Protein AF-A0A964UG57-F1 (afdb_monomer_lite)

Structure (mmCIF, N/CA/C/O backbone):
data_AF-A0A964UG57-F1
#
_entry.id   AF-A0A964UG57-F1
#
loop_
_atom_site.group_PDB
_atom_site.id
_atom_site.type_symbol
_atom_site.label_atom_id
_atom_site.label_alt_id
_atom_site.label_comp_id
_atom_site.label_asym_id
_atom_site.label_entity_id
_atom_site.label_seq_id
_atom_site.pdbx_PDB_ins_code
_atom_site.Cartn_x
_atom_site.Cartn_y
_atom_site.Cartn_z
_atom_site.occupancy
_atom_site.B_iso_or_equiv
_atom_site.auth_seq_id
_atom_site.auth_comp_id
_atom_site.auth_asym_id
_atom_site.auth_atom_id
_atom_site.pdbx_PDB_model_num
ATOM 1 N N . MET A 1 1 ? 9.008 2.768 -11.264 1.00 84.69 1 MET A N 1
ATOM 2 C CA . MET A 1 1 ? 7.889 3.183 -10.399 1.00 84.69 1 MET A CA 1
ATOM 3 C C . MET A 1 1 ? 6.649 2.464 -10.888 1.00 84.69 1 MET A C 1
ATOM 5 O O . MET A 1 1 ? 6.389 2.511 -12.084 1.00 84.69 1 MET A O 1
ATOM 9 N N . ILE A 1 2 ? 5.964 1.750 -10.002 1.00 94.94 2 ILE A N 1
ATOM 10 C CA . ILE A 1 2 ? 4.725 1.020 -10.279 1.00 94.94 2 ILE A CA 1
ATOM 11 C C . ILE A 1 2 ? 3.653 1.620 -9.375 1.00 94.94 2 ILE A C 1
ATOM 13 O O . ILE A 1 2 ? 3.901 1.819 -8.185 1.00 94.94 2 ILE A O 1
ATOM 17 N N . VAL A 1 3 ? 2.495 1.924 -9.952 1.00 95.31 3 VAL A N 1
ATOM 18 C CA . VAL A 1 3 ? 1.325 2.395 -9.210 1.00 95.31 3 VAL A CA 1
ATOM 19 C C . VAL A 1 3 ? 0.398 1.204 -8.999 1.00 95.31 3 VAL A C 1
ATOM 21 O O . VAL A 1 3 ? 0.120 0.467 -9.944 1.00 95.31 3 VAL A O 1
ATOM 24 N N . PHE A 1 4 ? -0.035 1.001 -7.760 1.00 95.19 4 PHE A N 1
ATOM 25 C CA . PHE A 1 4 ? -1.020 -0.009 -7.392 1.00 95.19 4 PHE A CA 1
ATOM 26 C C . PHE A 1 4 ? -2.292 0.672 -6.899 1.00 95.19 4 PHE A C 1
ATOM 28 O O . PHE A 1 4 ? -2.224 1.551 -6.040 1.00 95.19 4 PHE A O 1
ATOM 35 N N . ASP A 1 5 ? -3.440 0.207 -7.384 1.00 96.12 5 ASP A N 1
ATOM 36 C CA . ASP A 1 5 ? -4.738 0.476 -6.771 1.00 96.12 5 ASP A CA 1
ATOM 37 C C . ASP A 1 5 ? -4.899 -0.411 -5.535 1.00 96.12 5 ASP A C 1
ATOM 39 O O . ASP A 1 5 ? -5.043 -1.634 -5.632 1.00 96.12 5 ASP A O 1
ATOM 43 N N . LEU A 1 6 ? -4.849 0.207 -4.359 1.00 95.38 6 LEU A N 1
ATOM 44 C CA . LEU A 1 6 ? -4.994 -0.467 -3.079 1.00 95.38 6 LEU A CA 1
ATOM 45 C C . LEU A 1 6 ? -6.374 -0.198 -2.494 1.00 95.38 6 LEU A C 1
ATOM 47 O O . LEU A 1 6 ? -6.986 0.847 -2.722 1.00 95.38 6 LEU A O 1
ATOM 51 N N . HIS A 1 7 ? -6.851 -1.150 -1.699 1.00 96.06 7 HIS A N 1
ATOM 52 C CA . HIS A 1 7 ? -8.009 -0.955 -0.847 1.00 96.06 7 HIS A CA 1
ATOM 53 C C . HIS A 1 7 ? -7.704 -1.458 0.561 1.00 96.06 7 HIS A C 1
ATOM 55 O O . HIS A 1 7 ? -7.052 -2.490 0.726 1.00 96.06 7 HIS A O 1
ATOM 61 N N . CYS A 1 8 ? -8.169 -0.733 1.574 1.00 95.19 8 CYS A N 1
ATOM 62 C CA . CYS A 1 8 ? -8.119 -1.215 2.954 1.00 95.19 8 CYS A CA 1
ATOM 63 C C . CYS A 1 8 ? -9.363 -2.052 3.291 1.00 95.19 8 CYS A C 1
ATOM 65 O O . CYS A 1 8 ? -10.313 -2.120 2.503 1.00 95.19 8 CYS A O 1
ATOM 67 N N . ASP A 1 9 ? -9.383 -2.658 4.478 1.00 92.88 9 ASP A N 1
ATOM 68 C CA . ASP A 1 9 ? -10.515 -3.465 4.957 1.00 92.88 9 ASP A CA 1
ATOM 69 C C . ASP A 1 9 ? -11.805 -2.647 5.152 1.00 92.88 9 ASP A C 1
ATOM 71 O O . ASP A 1 9 ? -12.907 -3.185 5.062 1.00 92.88 9 ASP A O 1
ATOM 75 N N . ALA A 1 10 ? -11.690 -1.329 5.351 1.00 94.00 10 ALA A N 1
ATOM 76 C CA . ALA A 1 10 ? -12.834 -0.415 5.423 1.00 94.00 10 ALA A CA 1
ATOM 77 C C . ALA A 1 10 ? -13.417 -0.047 4.041 1.00 94.00 10 ALA A C 1
ATOM 79 O O . ALA A 1 10 ? -14.428 0.647 3.965 1.00 94.00 10 ALA A O 1
ATOM 80 N N . GLY A 1 11 ? -12.793 -0.493 2.945 1.00 95.06 1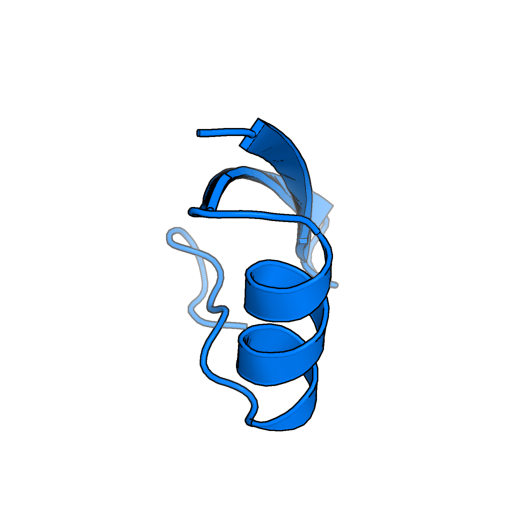1 GLY A N 1
ATOM 81 C CA . GLY A 1 11 ? -13.259 -0.244 1.579 1.00 95.06 11 GLY A CA 1
ATOM 82 C C . GLY A 1 11 ? -12.797 1.078 0.957 1.00 95.06 11 GLY A C 1
ATOM 83 O O . GLY A 1 11 ? -13.216 1.392 -0.159 1.00 95.06 11 GLY A O 1
AT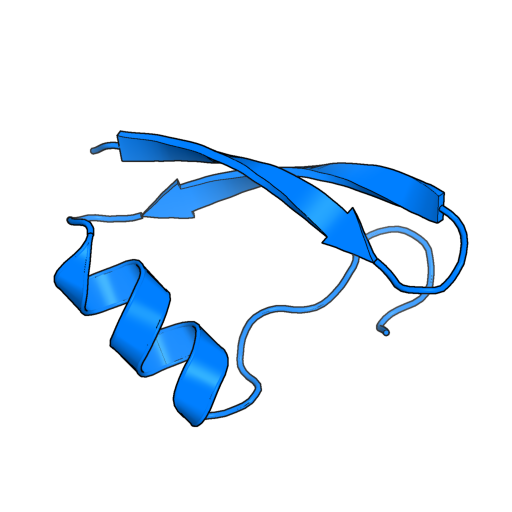OM 84 N N . HIS A 1 12 ? -11.922 1.844 1.619 1.00 95.94 12 HIS A N 1
ATOM 85 C CA . HIS A 1 12 ? -11.301 3.025 1.010 1.00 95.94 12 HIS A CA 1
ATOM 86 C C . HIS A 1 12 ? -10.309 2.601 -0.068 1.00 95.94 12 HIS A C 1
ATOM 88 O O . HIS A 1 12 ? -9.512 1.689 0.155 1.00 95.94 12 HIS A O 1
ATOM 94 N N . ARG A 1 13 ? -10.339 3.282 -1.216 1.00 96.31 13 ARG A N 1
ATOM 95 C CA . ARG A 1 13 ? -9.409 3.064 -2.329 1.00 96.31 13 ARG A CA 1
ATOM 96 C C . ARG A 1 13 ? -8.371 4.171 -2.370 1.00 96.31 13 ARG A C 1
ATOM 98 O O . ARG A 1 13 ? -8.724 5.334 -2.198 1.00 96.31 13 ARG A O 1
ATOM 105 N N . PHE A 1 14 ? -7.119 3.810 -2.610 1.00 95.88 14 PHE A N 1
ATOM 106 C CA . PHE A 1 14 ? -6.021 4.763 -2.719 1.00 95.88 14 PHE A CA 1
ATOM 107 C C . PHE A 1 14 ? -4.894 4.205 -3.587 1.00 95.88 14 PHE A C 1
ATOM 109 O O . PHE A 1 14 ? -4.753 2.994 -3.748 1.00 95.88 14 PHE A O 1
ATOM 116 N N . GLU A 1 15 ? -4.078 5.102 -4.131 1.00 95.94 15 GLU A N 1
ATOM 117 C CA . GLU A 1 15 ? -2.939 4.738 -4.968 1.00 95.94 15 GLU A CA 1
ATOM 118 C C . GLU A 1 15 ? -1.670 4.601 -4.123 1.00 95.94 15 GLU A C 1
ATOM 120 O O . GLU A 1 15 ? -1.305 5.499 -3.362 1.00 95.94 15 GLU A O 1
ATOM 125 N N . GLY A 1 16 ? -0.966 3.481 -4.281 1.00 94.81 16 GLY A N 1
ATOM 126 C CA . GLY A 1 16 ? 0.353 3.258 -3.697 1.00 94.81 16 GLY A CA 1
ATOM 127 C C . GLY A 1 16 ? 1.442 3.302 -4.764 1.00 94.81 16 GLY A C 1
ATOM 128 O O . GLY A 1 16 ? 1.348 2.622 -5.787 1.00 94.81 16 GLY A O 1
ATOM 129 N N . TRP A 1 17 ? 2.486 4.094 -4.526 1.00 95.19 17 TRP A N 1
ATOM 130 C CA . TRP A 1 17 ? 3.592 4.295 -5.461 1.00 95.19 17 TRP A CA 1
ATOM 131 C C . TRP A 1 17 ? 4.829 3.556 -4.957 1.00 95.19 17 TRP A C 1
ATOM 133 O O . TRP A 1 17 ? 5.413 3.938 -3.947 1.00 95.19 17 TRP A O 1
ATOM 143 N N . PHE A 1 18 ? 5.241 2.511 -5.674 1.00 95.81 18 PHE A N 1
ATOM 144 C CA .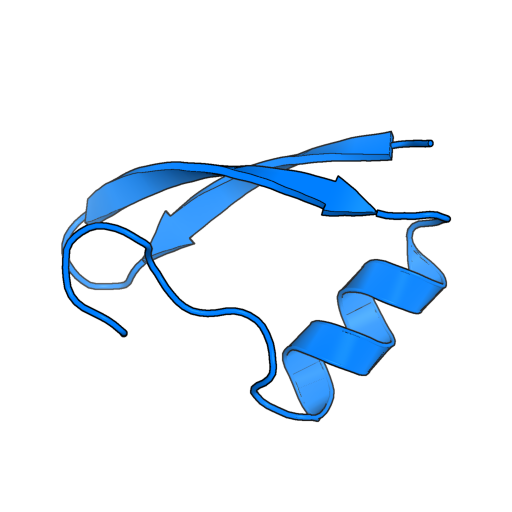 PHE A 1 18 ? 6.339 1.639 -5.255 1.00 95.81 18 PHE A CA 1
ATOM 145 C C . PHE A 1 18 ? 7.463 1.609 -6.288 1.00 95.81 18 PHE A C 1
ATOM 147 O O . PHE A 1 18 ? 7.259 1.803 -7.494 1.00 95.81 18 PHE A O 1
ATOM 154 N N . GLY A 1 19 ? 8.686 1.344 -5.826 1.00 95.88 19 GLY A N 1
ATOM 155 C CA . GLY A 1 19 ? 9.846 1.242 -6.715 1.00 95.88 19 GLY A CA 1
ATOM 156 C C . GLY A 1 19 ? 9.748 0.042 -7.664 1.00 95.88 19 GLY A C 1
ATOM 157 O O . GLY A 1 19 ? 10.144 0.133 -8.828 1.00 95.88 19 GLY A O 1
ATOM 158 N N . SER A 1 20 ? 9.175 -1.060 -7.171 1.00 96.38 20 SER A N 1
ATOM 159 C CA . SER A 1 20 ? 8.993 -2.347 -7.854 1.00 96.38 20 SER A CA 1
ATOM 160 C C . SER A 1 20 ? 7.885 -3.170 -7.173 1.00 96.38 20 SER A C 1
ATOM 162 O O . SER A 1 20 ? 7.411 -2.793 -6.103 1.00 96.38 20 SER A O 1
ATOM 164 N N . SER A 1 21 ? 7.493 -4.315 -7.743 1.00 94.88 21 SER A N 1
ATOM 165 C CA . SER A 1 21 ? 6.551 -5.238 -7.088 1.00 94.88 21 SER A CA 1
ATOM 166 C C . SER A 1 21 ? 7.131 -5.852 -5.808 1.00 94.88 21 SER A C 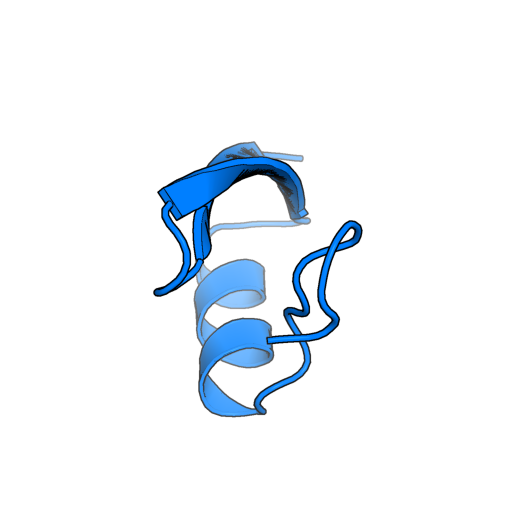1
ATOM 168 O O . SER A 1 21 ? 6.432 -5.955 -4.809 1.00 94.88 21 SER A O 1
ATOM 170 N N . SER A 1 22 ? 8.428 -6.177 -5.791 1.00 96.69 22 SER A N 1
ATOM 171 C CA . SER A 1 22 ? 9.108 -6.692 -4.592 1.00 96.69 22 SER A CA 1
ATOM 172 C C . SER A 1 22 ? 9.169 -5.673 -3.451 1.00 96.69 22 SER A C 1
ATOM 174 O O . SER A 1 22 ? 9.142 -6.052 -2.282 1.00 96.69 22 SER A O 1
ATOM 176 N N . ASP A 1 23 ? 9.255 -4.382 -3.778 1.00 96.44 23 ASP A N 1
ATOM 177 C CA . ASP A 1 23 ? 9.188 -3.295 -2.797 1.00 96.44 23 ASP A CA 1
ATOM 178 C C . ASP A 1 23 ? 7.796 -3.227 -2.147 1.00 96.44 23 ASP A C 1
ATOM 180 O O . ASP A 1 23 ? 7.700 -3.178 -0.922 1.00 96.44 23 ASP A O 1
ATOM 184 N N . PHE A 1 24 ? 6.728 -3.354 -2.943 1.00 95.81 24 PHE A N 1
ATOM 185 C CA . PHE A 1 24 ? 5.362 -3.488 -2.427 1.00 95.81 24 PHE A CA 1
ATOM 186 C C . PHE A 1 24 ? 5.216 -4.689 -1.481 1.00 95.81 24 PHE A C 1
ATOM 188 O O .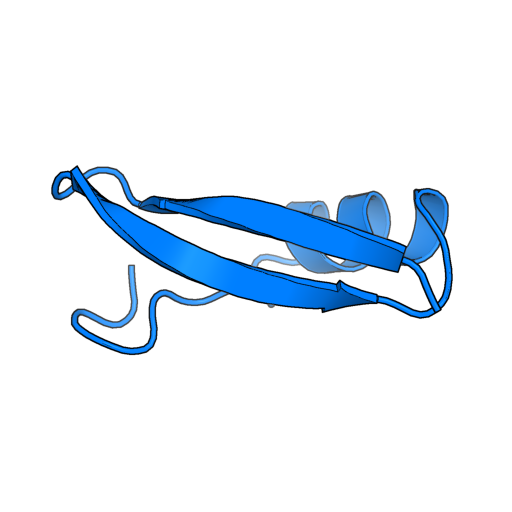 PHE A 1 24 ? 4.776 -4.510 -0.346 1.00 95.81 24 PHE A O 1
ATOM 195 N N . ASP A 1 25 ? 5.632 -5.891 -1.896 1.00 96.25 25 ASP A N 1
ATOM 196 C CA . ASP A 1 25 ? 5.539 -7.095 -1.054 1.00 96.25 25 ASP A CA 1
ATOM 197 C C . ASP A 1 25 ? 6.323 -6.943 0.259 1.00 96.25 25 ASP A C 1
ATOM 199 O O . ASP A 1 25 ? 5.846 -7.317 1.333 1.00 96.25 25 ASP A O 1
ATOM 203 N N . SER A 1 26 ? 7.518 -6.348 0.199 1.00 96.56 26 SER A N 1
ATOM 204 C CA . SER A 1 26 ? 8.350 -6.080 1.376 1.00 96.56 26 SER A CA 1
ATOM 205 C C . SER A 1 26 ? 7.682 -5.098 2.342 1.00 96.56 26 SER A C 1
ATOM 207 O O . SER A 1 26 ? 7.601 -5.365 3.544 1.00 96.56 26 SER A O 1
ATOM 209 N N . GLN A 1 27 ? 7.161 -3.977 1.835 1.00 95.56 27 GLN A N 1
ATOM 210 C CA . GLN A 1 27 ? 6.470 -2.979 2.654 1.00 95.56 27 GLN A CA 1
ATOM 211 C C . GLN A 1 27 ? 5.161 -3.528 3.233 1.00 95.56 27 GLN A C 1
ATOM 213 O O . GLN A 1 27 ? 4.885 -3.307 4.414 1.00 95.56 27 GLN A O 1
ATOM 218 N N . ARG A 1 28 ? 4.403 -4.310 2.454 1.00 94.31 28 ARG A N 1
ATOM 219 C CA . ARG A 1 28 ? 3.187 -4.999 2.904 1.00 94.31 28 ARG A CA 1
ATOM 220 C C . ARG A 1 28 ? 3.483 -5.967 4.047 1.00 94.31 28 ARG A C 1
ATOM 222 O O . ARG A 1 28 ? 2.839 -5.891 5.087 1.00 94.31 28 ARG A O 1
ATOM 229 N N . ASN A 1 29 ? 4.483 -6.835 3.889 1.00 95.62 29 ASN A N 1
ATOM 230 C CA . ASN A 1 29 ? 4.858 -7.821 4.910 1.00 95.62 29 ASN A CA 1
ATOM 231 C C . ASN A 1 29 ? 5.364 -7.178 6.207 1.00 95.62 29 ASN A C 1
ATOM 233 O O . ASN A 1 29 ? 5.228 -7.754 7.283 1.00 95.62 29 ASN A O 1
ATOM 237 N N . ARG A 1 30 ? 5.945 -5.979 6.113 1.00 96.25 30 ARG A N 1
ATOM 238 C CA . ARG A 1 30 ? 6.393 -5.193 7.269 1.00 96.25 30 ARG A CA 1
ATOM 239 C C . ARG A 1 30 ? 5.284 -4.338 7.893 1.00 96.25 30 ARG A C 1
ATOM 241 O O . ARG A 1 30 ? 5.564 -3.663 8.879 1.00 96.25 30 ARG A O 1
ATOM 248 N N . GLY A 1 31 ? 4.072 -4.334 7.329 1.00 93.12 31 GLY A N 1
ATOM 249 C CA . GLY A 1 31 ? 2.968 -3.489 7.791 1.00 93.12 31 GLY A CA 1
ATOM 250 C C . GLY A 1 31 ? 3.232 -1.991 7.609 1.00 93.12 31 GLY A C 1
ATOM 251 O O . GLY A 1 31 ? 2.784 -1.187 8.416 1.00 93.12 31 GLY A O 1
ATOM 252 N N . LEU A 1 32 ? 4.011 -1.610 6.590 1.00 93.50 32 LEU A N 1
ATOM 253 C CA . LEU A 1 32 ? 4.373 -0.212 6.308 1.00 93.50 32 LEU A CA 1
ATOM 254 C C . LEU A 1 32 ? 3.414 0.482 5.335 1.00 93.50 32 LEU A C 1
ATOM 256 O O . LEU A 1 32 ? 3.584 1.662 5.040 1.00 93.50 32 LEU A O 1
ATOM 260 N N . ILE A 1 33 ? 2.427 -0.247 4.821 1.00 94.12 33 ILE A N 1
ATOM 261 C CA . ILE A 1 33 ? 1.382 0.290 3.955 1.00 94.12 33 ILE A CA 1
ATOM 262 C C . ILE A 1 33 ? 0.186 0.597 4.847 1.00 94.12 33 ILE A C 1
ATOM 264 O O . ILE A 1 33 ? -0.360 -0.320 5.450 1.00 94.12 33 ILE A O 1
ATOM 268 N N . ALA A 1 34 ? -0.203 1.867 4.917 1.00 94.44 34 ALA A N 1
ATOM 269 C CA . ALA A 1 34 ? -1.342 2.318 5.704 1.00 94.44 34 ALA A CA 1
ATOM 270 C C . ALA A 1 34 ? -2.320 3.088 4.820 1.00 94.44 34 ALA A C 1
ATOM 272 O O . ALA A 1 34 ? -1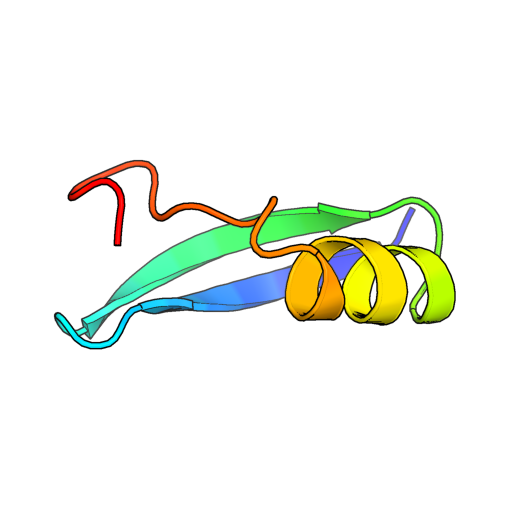.917 3.855 3.940 1.00 94.44 34 ALA A O 1
ATOM 273 N N . CYS A 1 35 ? -3.610 2.903 5.075 1.00 96.19 35 CYS A N 1
ATOM 274 C CA . CYS A 1 35 ? -4.652 3.677 4.434 1.00 96.19 35 CYS A CA 1
ATOM 275 C C . CYS A 1 35 ? -4.535 5.157 4.835 1.00 96.19 35 CYS A C 1
ATOM 277 O O . CYS A 1 35 ? -4.562 5.459 6.030 1.00 96.19 35 CYS A O 1
ATOM 279 N N . PRO A 1 36 ? -4.477 6.102 3.882 1.00 94.81 36 PRO A N 1
ATOM 280 C CA . PRO A 1 36 ? -4.400 7.526 4.205 1.00 94.81 36 PRO A CA 1
ATOM 281 C C . PRO A 1 36 ? -5.673 8.063 4.881 1.00 94.81 36 PRO A C 1
ATOM 283 O O . PRO A 1 36 ? -5.604 9.081 5.560 1.00 94.81 36 PRO A O 1
ATOM 286 N N . GLU A 1 37 ? -6.809 7.373 4.728 1.00 94.75 37 GLU A N 1
ATOM 287 C CA . GLU A 1 37 ? -8.104 7.807 5.274 1.00 94.75 37 GLU A CA 1
ATOM 288 C C . GLU A 1 37 ? -8.357 7.302 6.700 1.00 94.75 37 GLU A C 1
ATOM 290 O O . GLU A 1 37 ? -8.902 8.022 7.533 1.00 94.75 37 GLU A O 1
ATOM 295 N N . CYS A 1 38 ? -7.983 6.054 7.001 1.00 95.81 38 CYS A N 1
ATOM 296 C CA . CYS A 1 38 ? -8.287 5.431 8.296 1.00 95.81 38 CYS A CA 1
ATOM 297 C C . CYS A 1 38 ? -7.076 4.860 9.042 1.00 95.81 38 CYS A C 1
ATOM 299 O O . CYS A 1 38 ? -7.225 4.431 10.182 1.00 95.81 38 CYS A O 1
ATOM 301 N N . GLY A 1 39 ? -5.892 4.837 8.427 1.00 90.38 39 GLY A N 1
ATOM 302 C CA . GLY A 1 39 ? -4.668 4.290 9.021 1.00 90.38 39 GLY A CA 1
ATOM 303 C C . GLY A 1 39 ? -4.616 2.762 9.119 1.00 90.38 39 GLY A C 1
ATOM 304 O O . GLY A 1 39 ? -3.665 2.243 9.697 1.00 90.38 39 GLY A O 1
ATOM 305 N N . SER A 1 40 ? -5.627 2.065 8.584 1.00 81.25 40 SER A N 1
ATOM 306 C CA . SER A 1 40 ? -5.696 0.597 8.529 1.00 81.25 40 SER A CA 1
ATOM 307 C C . SER A 1 40 ? -4.809 -0.007 7.453 1.00 81.25 40 SER A C 1
ATOM 309 O O . SER A 1 40 ? -4.551 0.682 6.438 1.00 81.25 40 SER A O 1
#

pLDDT: mean 94.59, std 2.95, range [81.25, 96.69]

Radius of gyration: 9.83 Å; chains: 1; bounding box: 23×16×19 Å

Foldseek 3Di:
DDWDFDADPVGDTDIDDAPDVVRVVVCVVVVVDADPVPRD

Sequence (40 aa):
MIVFDLHCDAGHRFEGWFGSSSDFDSQRNRGLIACPECGS

Secondary structure (DSSP, 8-state):
-EEEEEE-TT--EEEEEESSHHHHHHHHHTT----TTT--